Protein AF-A0A6V7IIK5-F1 (afdb_monomer)

Secondary structure (DSSP, 8-state):
--EEEEEE--EEEE-SSS-EEEE--EEEEESSSEEEE----GGGHHHHH-

Structure (mmCIF, N/CA/C/O backbone):
data_AF-A0A6V7IIK5-F1
#
_entry.id   AF-A0A6V7IIK5-F1
#
loop_
_atom_site.group_PDB
_atom_site.id
_atom_site.type_symbol
_atom_site.label_atom_id
_atom_site.label_alt_id
_atom_site.label_comp_id
_atom_site.label_asym_id
_atom_site.label_entity_id
_atom_site.label_seq_id
_atom_site.pdbx_PDB_ins_code
_atom_site.Cartn_x
_atom_site.Cartn_y
_atom_site.Cartn_z
_atom_site.occupancy
_atom_site.B_iso_or_equiv
_atom_site.auth_seq_id
_atom_site.auth_comp_id
_atom_site.auth_asym_id
_atom_site.auth_atom_id
_atom_site.pdbx_PDB_model_num
ATOM 1 N N . MET A 1 1 ? -16.861 -8.112 16.934 1.00 83.19 1 MET A N 1
ATOM 2 C CA . MET A 1 1 ? -16.711 -8.587 15.545 1.00 83.19 1 MET A CA 1
ATOM 3 C C . MET A 1 1 ? -15.643 -7.731 14.895 1.00 83.19 1 MET A C 1
ATOM 5 O O . MET A 1 1 ? -15.560 -6.558 15.246 1.00 83.19 1 MET A O 1
ATOM 9 N N . TRP A 1 2 ? -14.785 -8.330 14.078 1.00 94.31 2 TRP A N 1
ATOM 10 C CA . TRP A 1 2 ? -13.743 -7.612 13.351 1.00 94.31 2 TRP A CA 1
ATOM 11 C C . TRP A 1 2 ? -14.102 -7.645 11.868 1.00 94.31 2 TRP A C 1
ATOM 13 O O . TRP A 1 2 ? -14.329 -8.736 11.351 1.00 94.31 2 TRP A O 1
ATOM 23 N N . ASP A 1 3 ? -14.134 -6.485 11.214 1.00 97.88 3 ASP A N 1
ATOM 24 C CA . ASP A 1 3 ? -14.339 -6.385 9.766 1.00 97.88 3 ASP A CA 1
ATOM 25 C C . ASP A 1 3 ? -13.025 -6.006 9.093 1.00 97.88 3 ASP A C 1
ATOM 27 O O . ASP A 1 3 ? -12.357 -5.054 9.505 1.00 97.88 3 ASP A O 1
ATOM 31 N N . VAL A 1 4 ? -12.665 -6.739 8.044 1.00 97.88 4 VAL A N 1
ATOM 32 C CA . VAL A 1 4 ? -11.455 -6.498 7.256 1.00 97.88 4 VAL A CA 1
ATOM 33 C C . VAL A 1 4 ? -11.870 -5.920 5.913 1.00 97.88 4 VAL A C 1
ATOM 35 O O . VAL A 1 4 ? -12.632 -6.540 5.177 1.00 97.88 4 VAL A O 1
ATOM 38 N N . ILE A 1 5 ? -11.382 -4.720 5.606 1.00 97.88 5 ILE A N 1
ATOM 39 C CA . ILE A 1 5 ? -11.725 -3.988 4.388 1.00 97.88 5 ILE A CA 1
ATOM 40 C C . ILE A 1 5 ? -10.436 -3.643 3.662 1.00 97.88 5 ILE A C 1
ATOM 42 O O . ILE A 1 5 ? -9.585 -2.936 4.201 1.00 97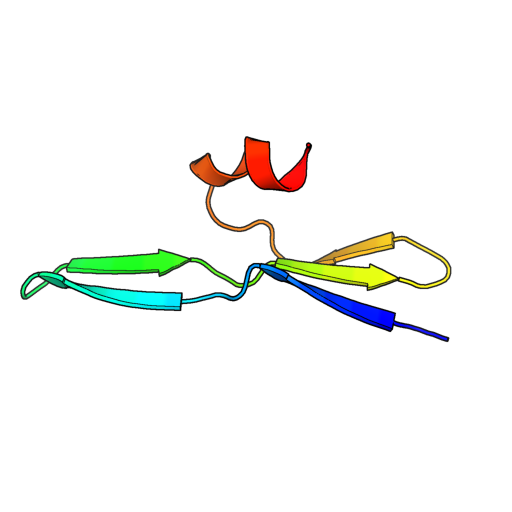.88 5 ILE A O 1
ATOM 46 N N . ILE A 1 6 ? -10.310 -4.106 2.425 1.00 97.88 6 ILE A N 1
ATOM 47 C CA . ILE A 1 6 ? -9.228 -3.688 1.540 1.00 97.88 6 ILE A CA 1
ATOM 48 C C . ILE A 1 6 ? -9.603 -2.305 1.006 1.00 97.88 6 ILE A C 1
ATOM 50 O O . ILE A 1 6 ? -10.573 -2.169 0.265 1.00 97.88 6 ILE A O 1
ATOM 54 N N . LEU A 1 7 ? -8.881 -1.271 1.439 1.00 96.81 7 LEU A N 1
ATOM 55 C CA . LEU A 1 7 ? -9.084 0.097 0.960 1.00 96.81 7 LEU A CA 1
ATOM 56 C C . LEU A 1 7 ? -8.503 0.262 -0.444 1.00 96.81 7 LEU A C 1
ATOM 58 O O . LEU A 1 7 ? -9.142 0.845 -1.315 1.00 96.81 7 LEU A O 1
ATOM 62 N N . PHE A 1 8 ? -7.306 -0.287 -0.654 1.00 97.44 8 PHE A N 1
ATOM 63 C CA . PHE A 1 8 ? -6.606 -0.266 -1.934 1.00 97.44 8 PHE A CA 1
ATOM 64 C C . PHE A 1 8 ? -5.955 -1.626 -2.178 1.00 97.44 8 PHE A C 1
ATOM 66 O O . PHE A 1 8 ? -5.272 -2.147 -1.293 1.00 97.44 8 PHE A O 1
ATOM 73 N N . GLU A 1 9 ? -6.168 -2.204 -3.360 1.00 97.75 9 GLU A N 1
ATOM 74 C CA . GLU A 1 9 ? -5.506 -3.446 -3.764 1.00 97.75 9 GLU A CA 1
ATOM 75 C C . GLU A 1 9 ? -4.079 -3.165 -4.238 1.00 97.75 9 GLU A C 1
ATOM 77 O O . GLU A 1 9 ? -3.830 -2.271 -5.051 1.00 97.75 9 GLU A O 1
ATOM 82 N N . GLY A 1 10 ? -3.133 -3.945 -3.722 1.00 97.56 10 GLY A N 1
ATOM 83 C CA . GLY A 1 10 ? -1.754 -3.926 -4.172 1.00 97.56 10 GLY A CA 1
ATOM 84 C C . GLY A 1 10 ? -1.617 -4.489 -5.581 1.00 97.56 10 GLY A C 1
ATOM 85 O O . GLY A 1 10 ? -2.411 -5.309 -6.041 1.00 97.56 10 GLY A O 1
ATOM 86 N N . TYR A 1 11 ? -0.566 -4.063 -6.268 1.00 97.38 11 TYR A N 1
ATOM 87 C CA . TYR A 1 11 ? -0.253 -4.530 -7.609 1.00 97.38 11 TYR A CA 1
ATOM 88 C C . TYR A 1 11 ? 1.252 -4.553 -7.838 1.00 97.38 11 TYR A C 1
ATOM 90 O O . TYR A 1 11 ? 2.019 -3.839 -7.194 1.00 97.38 11 TYR A O 1
ATOM 98 N N . ALA A 1 12 ? 1.666 -5.339 -8.825 1.00 97.50 12 ALA A N 1
ATOM 99 C CA . ALA A 1 12 ? 2.998 -5.280 -9.400 1.00 97.50 12 ALA A CA 1
ATOM 100 C C . ALA A 1 12 ? 2.875 -5.527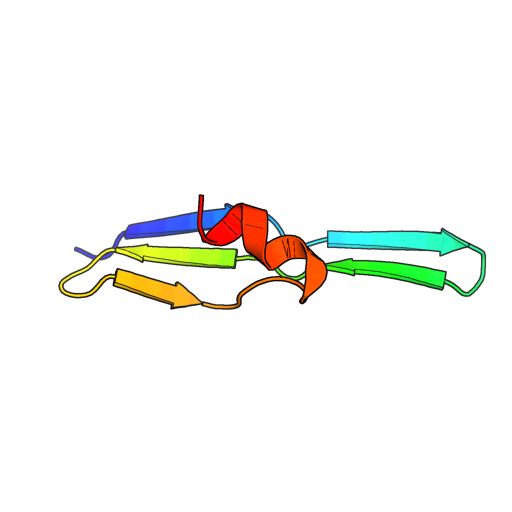 -10.903 1.00 97.50 12 ALA A C 1
ATOM 102 O O . ALA A 1 12 ? 2.474 -6.607 -11.334 1.00 97.50 12 ALA A O 1
ATOM 103 N N . LYS A 1 13 ? 3.199 -4.518 -11.710 1.00 97.19 13 LYS A N 1
ATOM 104 C CA . LYS A 1 13 ? 3.143 -4.595 -13.170 1.00 97.19 13 LYS A CA 1
ATOM 105 C C . LYS A 1 13 ? 4.490 -4.230 -13.772 1.00 97.19 13 LYS A C 1
ATOM 107 O O . LYS A 1 13 ? 5.170 -3.305 -13.332 1.00 97.19 13 LYS A O 1
ATOM 112 N N . LYS A 1 14 ? 4.868 -4.959 -14.814 1.00 98.06 14 LYS A N 1
ATOM 113 C CA . LYS A 1 14 ? 6.059 -4.654 -15.598 1.00 98.06 14 LYS A CA 1
ATOM 114 C C . LYS A 1 14 ? 5.735 -3.520 -16.565 1.00 98.06 14 LYS A C 1
ATOM 116 O O . LYS A 1 14 ? 4.824 -3.665 -17.374 1.00 98.06 14 LYS A O 1
ATOM 121 N N . ILE A 1 15 ? 6.465 -2.410 -16.479 1.00 97.69 15 ILE A N 1
ATOM 122 C CA . ILE A 1 15 ? 6.272 -1.246 -17.366 1.00 97.69 15 ILE A CA 1
ATOM 123 C C . ILE A 1 15 ? 7.408 -1.077 -18.381 1.00 97.69 15 ILE A C 1
ATOM 125 O O . ILE A 1 15 ? 7.247 -0.375 -19.372 1.00 97.69 15 ILE A O 1
ATOM 129 N N . ALA A 1 16 ? 8.541 -1.753 -18.172 1.00 97.81 16 ALA A N 1
ATOM 130 C CA . ALA A 1 16 ? 9.627 -1.859 -19.144 1.00 97.81 16 ALA A CA 1
ATOM 131 C C . ALA A 1 16 ? 10.415 -3.159 -18.929 1.00 97.81 16 ALA A C 1
ATOM 133 O O . ALA A 1 16 ? 10.176 -3.887 -17.967 1.00 97.81 16 ALA A O 1
ATOM 134 N N . ALA A 1 17 ? 11.389 -3.451 -19.798 1.00 97.19 17 ALA A N 1
ATOM 135 C CA . ALA A 1 17 ? 12.195 -4.676 -19.736 1.00 97.19 17 ALA A CA 1
ATOM 136 C C . ALA A 1 17 ? 12.784 -4.958 -18.338 1.00 97.19 17 ALA A C 1
ATOM 138 O O . ALA A 1 17 ? 12.807 -6.117 -17.916 1.00 97.19 17 ALA A O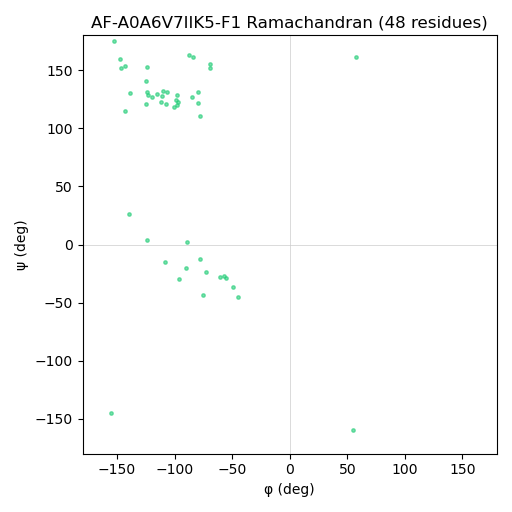 1
ATOM 139 N N . THR A 1 18 ? 13.177 -3.903 -17.621 1.00 97.56 18 THR A N 1
ATOM 140 C CA . THR A 1 18 ? 13.826 -3.954 -16.302 1.00 97.56 18 THR A CA 1
ATOM 141 C C . THR A 1 18 ? 13.097 -3.154 -15.217 1.00 97.56 18 THR A C 1
ATOM 143 O O . THR A 1 18 ? 13.593 -3.083 -14.097 1.00 97.56 18 THR A O 1
ATOM 146 N N . ILE A 1 19 ? 11.936 -2.554 -15.516 1.00 97.94 19 ILE A N 1
ATOM 147 C CA . ILE A 1 19 ? 11.223 -1.667 -14.582 1.00 97.94 19 ILE A CA 1
ATOM 148 C C . ILE A 1 19 ? 9.878 -2.275 -14.193 1.00 97.94 19 ILE A C 1
ATOM 150 O O . ILE A 1 19 ? 9.062 -2.632 -15.051 1.00 97.94 19 ILE A O 1
ATOM 154 N N . MET A 1 20 ? 9.649 -2.326 -12.883 1.00 97.81 20 MET A N 1
ATOM 155 C CA . MET A 1 20 ? 8.383 -2.693 -12.264 1.00 97.81 20 MET A CA 1
ATOM 156 C C . MET A 1 20 ? 7.761 -1.456 -11.623 1.00 97.81 20 MET A C 1
ATOM 158 O O . MET A 1 20 ? 8.429 -0.742 -10.880 1.00 97.81 20 MET A O 1
ATOM 162 N N . GLU A 1 21 ? 6.480 -1.233 -11.882 1.00 96.88 21 GLU A N 1
ATOM 163 C CA . GLU A 1 21 ? 5.659 -0.347 -11.066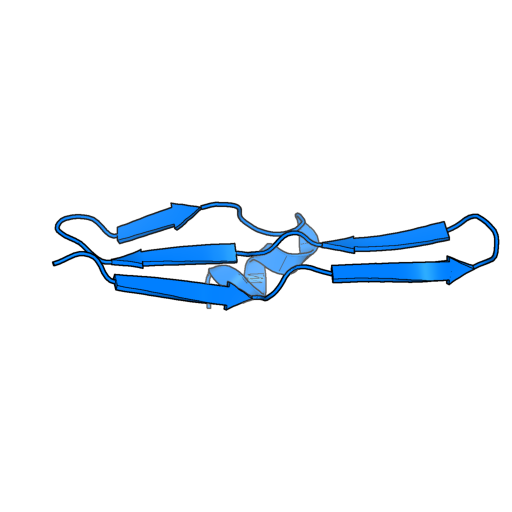 1.00 96.88 21 GLU A CA 1
ATOM 164 C C . GLU A 1 21 ? 4.868 -1.218 -10.093 1.00 96.88 21 GLU A C 1
ATOM 166 O O . GLU A 1 21 ? 4.175 -2.149 -10.512 1.00 96.88 21 GLU A O 1
ATOM 171 N N . ALA A 1 22 ? 4.988 -0.941 -8.800 1.00 96.94 22 ALA A N 1
ATOM 172 C CA . ALA A 1 22 ? 4.334 -1.722 -7.766 1.00 96.94 22 ALA A CA 1
ATOM 173 C C . ALA A 1 22 ? 3.850 -0.834 -6.622 1.00 96.94 22 ALA A C 1
ATOM 175 O O . ALA A 1 22 ? 4.417 0.229 -6.360 1.00 96.94 22 ALA A O 1
ATOM 176 N N . ASN A 1 23 ? 2.818 -1.310 -5.937 1.00 97.56 23 ASN A N 1
ATOM 177 C CA . ASN A 1 23 ? 2.312 -0.731 -4.704 1.00 97.56 23 ASN A CA 1
ATOM 178 C C . ASN A 1 23 ? 1.772 -1.841 -3.796 1.00 97.56 23 ASN A C 1
ATOM 180 O O . ASN A 1 23 ? 1.333 -2.882 -4.292 1.00 97.56 23 ASN A O 1
ATOM 184 N N . CYS A 1 24 ? 1.801 -1.636 -2.481 1.00 97.50 24 CYS A N 1
ATOM 185 C CA . CYS A 1 24 ? 1.205 -2.584 -1.542 1.00 97.50 24 CYS A CA 1
ATOM 186 C C . CYS A 1 24 ? -0.300 -2.335 -1.377 1.00 97.50 24 CYS A C 1
ATOM 188 O O . CYS A 1 24 ? -0.821 -1.270 -1.719 1.00 97.50 24 CYS A O 1
ATOM 190 N N . SER A 1 25 ? -1.005 -3.343 -0.862 1.00 98.00 25 SER A N 1
ATOM 191 C CA . SER A 1 25 ? -2.391 -3.168 -0.433 1.00 98.00 25 SER A CA 1
ATOM 192 C C . SER A 1 25 ? -2.445 -2.288 0.814 1.00 98.00 25 SER A C 1
ATOM 194 O O . SER A 1 25 ? -1.531 -2.310 1.629 1.00 98.00 25 SER A O 1
ATOM 196 N N . CYS A 1 26 ? -3.546 -1.571 1.002 1.00 98.06 26 CYS A N 1
ATOM 197 C CA . CYS A 1 26 ? -3.846 -0.858 2.242 1.00 98.06 26 CYS A CA 1
ATOM 198 C C . CYS A 1 26 ? -5.147 -1.411 2.814 1.00 98.06 26 CYS A C 1
ATOM 200 O O . CYS A 1 26 ? -6.158 -1.483 2.108 1.00 98.06 26 CYS A O 1
ATOM 202 N N . VAL A 1 27 ? -5.126 -1.829 4.078 1.00 98.31 27 VAL A N 1
ATOM 203 C CA . VAL A 1 27 ? -6.252 -2.524 4.712 1.00 98.31 27 VAL A CA 1
ATOM 204 C C . VAL A 1 27 ? -6.682 -1.788 5.973 1.00 98.31 27 VAL A C 1
ATOM 206 O O . VAL A 1 27 ? -5.871 -1.485 6.847 1.00 98.31 27 VAL A O 1
ATOM 209 N N . LEU A 1 28 ? -7.987 -1.554 6.093 1.00 97.50 28 LEU A N 1
ATOM 210 C CA . LEU A 1 28 ? -8.625 -1.095 7.318 1.00 97.50 28 LEU A CA 1
ATOM 211 C C . LEU A 1 28 ? -9.236 -2.287 8.044 1.00 97.50 28 LEU A C 1
ATOM 213 O O . LEU A 1 28 ? -10.153 -2.938 7.543 1.00 97.50 28 LEU A O 1
ATOM 217 N N . ILE A 1 29 ? -8.783 -2.513 9.270 1.00 98.06 29 ILE A N 1
ATOM 218 C CA . ILE A 1 29 ? -9.417 -3.450 10.189 1.00 98.06 29 ILE A CA 1
ATOM 219 C C . ILE A 1 29 ? -10.276 -2.640 11.164 1.00 98.06 29 ILE A C 1
ATOM 221 O O . ILE A 1 29 ? -9.777 -1.789 11.910 1.00 98.06 29 ILE A O 1
ATOM 225 N N . LYS A 1 30 ? -11.587 -2.896 11.155 1.00 97.50 30 LYS A N 1
ATOM 226 C CA . LYS A 1 30 ? -12.553 -2.302 12.085 1.00 97.50 30 LYS A CA 1
ATOM 227 C C . LYS A 1 30 ? -12.810 -3.268 13.235 1.00 97.50 30 LYS A C 1
ATOM 229 O O . LYS A 1 30 ? -13.247 -4.392 13.026 1.00 97.50 30 LYS A O 1
ATOM 234 N N . GLY A 1 31 ? -12.574 -2.807 14.455 1.00 95.81 31 GLY A N 1
ATOM 235 C CA 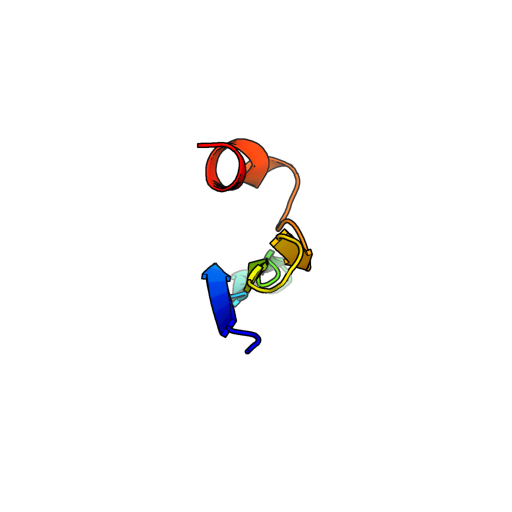. GLY A 1 31 ? -12.967 -3.478 15.691 1.00 95.81 31 GLY A CA 1
ATOM 236 C C . GLY A 1 31 ? -13.093 -2.448 16.816 1.00 95.81 31 GLY A C 1
ATOM 237 O O . GLY A 1 31 ? -13.452 -1.303 16.540 1.00 95.81 31 GLY A O 1
ATOM 238 N N . PRO A 1 32 ? -12.751 -2.790 18.073 1.00 96.44 32 PRO A N 1
ATOM 239 C CA . PRO A 1 32 ? -12.721 -1.824 19.178 1.00 96.44 32 PRO A CA 1
ATOM 240 C C . PRO A 1 32 ? -11.794 -0.623 18.925 1.00 96.44 32 PRO A C 1
ATOM 242 O O . PRO A 1 32 ? -12.009 0.460 19.461 1.00 96.44 32 PRO A O 1
ATOM 245 N N . LYS A 1 33 ? -10.760 -0.817 18.097 1.00 96.12 33 LYS A N 1
ATOM 246 C CA . LYS A 1 33 ? -9.910 0.239 17.540 1.00 96.12 33 LYS A CA 1
ATOM 247 C C . LYS A 1 33 ? -9.928 0.138 16.016 1.00 96.12 33 LYS A C 1
ATOM 249 O O . LYS A 1 33 ? -10.115 -0.948 15.468 1.00 96.12 33 LYS A O 1
ATOM 254 N N . LYS A 1 34 ? -9.712 1.269 15.344 1.00 96.12 34 LYS A N 1
ATOM 255 C CA . LYS A 1 34 ? -9.438 1.308 13.903 1.00 96.12 34 LYS A CA 1
ATOM 256 C C . LYS A 1 34 ? -7.947 1.075 13.700 1.00 96.12 34 LYS A C 1
ATOM 258 O O . LYS A 1 34 ? -7.143 1.758 14.330 1.00 96.12 34 LYS A O 1
ATOM 263 N N . ILE A 1 35 ? -7.599 0.110 12.858 1.00 97.44 35 ILE A N 1
ATOM 264 C CA . ILE A 1 35 ? -6.211 -0.248 12.562 1.00 97.44 35 ILE A CA 1
ATOM 265 C C . ILE A 1 35 ? -6.013 -0.131 11.055 1.00 97.44 35 ILE A C 1
ATOM 267 O O . ILE A 1 35 ? -6.793 -0.698 10.291 1.00 97.44 35 ILE A O 1
ATOM 271 N N . ILE A 1 36 ? -4.976 0.597 10.6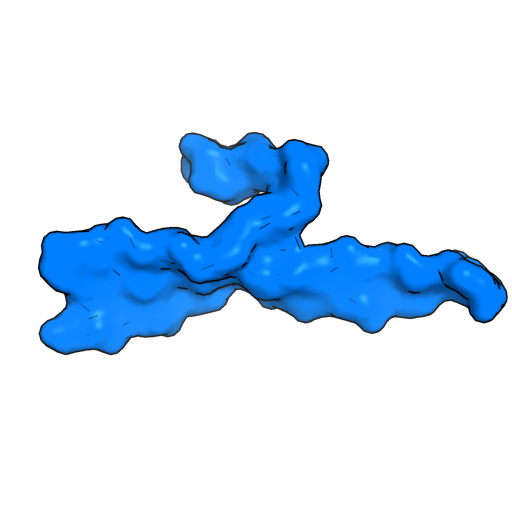52 1.00 97.00 36 ILE A N 1
ATOM 272 C CA . ILE A 1 36 ? -4.478 0.610 9.277 1.00 97.00 36 ILE A CA 1
ATOM 273 C C . ILE A 1 36 ? -3.287 -0.344 9.214 1.00 97.00 36 ILE A C 1
ATOM 275 O O . ILE A 1 36 ? -2.387 -0.260 10.052 1.00 97.00 36 ILE A O 1
ATOM 279 N N . VAL A 1 37 ? -3.314 -1.261 8.252 1.00 98.00 37 VAL A N 1
ATOM 280 C CA . VAL A 1 37 ? -2.195 -2.145 7.916 1.00 98.00 37 VAL A CA 1
ATOM 281 C C . VAL A 1 37 ? -1.686 -1.733 6.541 1.00 98.00 37 VAL A C 1
ATOM 283 O O . VAL A 1 37 ? -2.463 -1.733 5.583 1.00 98.00 37 VAL A O 1
ATOM 286 N N . ASP A 1 38 ? -0.396 -1.392 6.490 1.00 97.81 38 ASP A N 1
ATOM 287 C CA . ASP A 1 38 ? 0.298 -0.742 5.372 1.00 97.81 38 ASP A CA 1
ATOM 288 C C . ASP A 1 38 ? -0.305 0.607 4.944 1.00 97.81 38 ASP A C 1
ATOM 290 O O . ASP A 1 38 ? -1.425 0.970 5.296 1.00 97.81 38 ASP A O 1
ATOM 294 N N . THR A 1 39 ? 0.477 1.413 4.219 1.00 96.56 39 THR A N 1
ATOM 295 C CA . THR A 1 39 ? 0.082 2.785 3.852 1.00 96.56 39 THR A CA 1
ATOM 296 C C . THR A 1 39 ? 0.462 3.158 2.422 1.00 96.56 39 THR A C 1
ATOM 298 O O . THR A 1 39 ? 0.660 4.337 2.137 1.00 96.56 39 THR A O 1
ATOM 301 N N . MET A 1 40 ? 0.571 2.172 1.525 1.00 95.50 40 MET A N 1
ATOM 302 C CA . MET A 1 40 ? 1.026 2.385 0.143 1.00 95.50 40 MET A CA 1
ATOM 303 C C . MET A 1 40 ? 2.401 3.089 0.101 1.00 95.50 40 MET A C 1
ATOM 305 O O . MET A 1 40 ? 3.166 3.049 1.070 1.00 95.50 40 MET A O 1
ATOM 309 N N . THR A 1 41 ? 2.759 3.709 -1.022 1.00 94.38 41 THR A N 1
ATOM 310 C CA . THR A 1 41 ? 3.998 4.483 -1.172 1.00 94.38 41 THR A CA 1
ATOM 311 C C . THR A 1 41 ? 3.830 5.947 -0.753 1.00 94.38 41 THR A C 1
ATOM 313 O O . THR A 1 41 ? 2.725 6.475 -0.672 1.00 94.38 41 THR A O 1
ATOM 316 N N . ALA A 1 42 ? 4.943 6.649 -0.509 1.00 94.56 42 ALA A N 1
ATOM 317 C CA . ALA A 1 42 ? 4.937 8.006 0.055 1.00 94.56 42 ALA A CA 1
ATOM 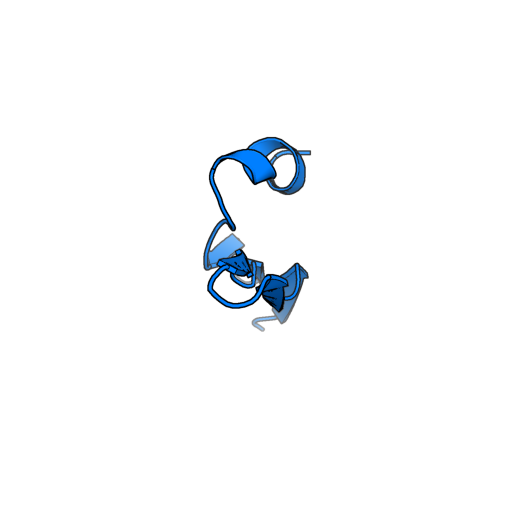318 C C . ALA A 1 42 ? 4.097 9.038 -0.734 1.00 94.56 42 ALA A C 1
ATOM 320 O O . ALA A 1 42 ? 3.572 9.982 -0.148 1.00 94.56 42 ALA A O 1
ATOM 321 N N . TRP A 1 43 ? 3.945 8.864 -2.050 1.00 93.62 43 TRP A N 1
ATOM 322 C CA . TRP A 1 43 ? 3.133 9.741 -2.904 1.00 93.62 43 TRP A CA 1
ATOM 323 C C . TRP A 1 43 ? 1.620 9.489 -2.8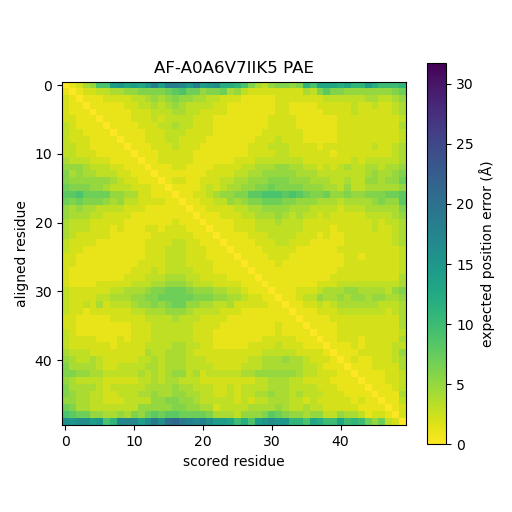07 1.00 93.62 43 TRP A C 1
ATOM 325 O O . TRP A 1 43 ? 0.841 10.318 -3.271 1.00 93.62 43 TRP A O 1
ATOM 335 N N . ASP A 1 44 ? 1.182 8.389 -2.189 1.00 94.56 44 ASP A N 1
ATOM 336 C CA . ASP A 1 44 ? -0.236 8.053 -2.016 1.00 94.56 44 ASP A CA 1
ATOM 337 C C . ASP A 1 44 ? -0.847 8.630 -0.729 1.00 94.56 44 ASP A C 1
ATOM 339 O O . ASP A 1 44 ? -2.037 8.442 -0.484 1.00 94.56 44 ASP A O 1
ATOM 343 N N . GLY A 1 45 ? -0.085 9.391 0.066 1.00 93.75 45 GLY A N 1
ATOM 344 C CA . GLY A 1 45 ? -0.569 10.039 1.294 1.00 93.75 45 GLY A CA 1
ATOM 345 C C . GLY A 1 45 ? -1.935 10.740 1.156 1.00 93.75 45 GLY A C 1
ATOM 346 O O . GLY A 1 45 ? -2.812 10.497 1.988 1.00 93.75 45 GLY A O 1
ATOM 347 N N . PRO A 1 46 ? -2.190 11.528 0.090 1.00 94.62 46 PRO A N 1
ATOM 348 C CA . PRO A 1 46 ? -3.493 12.158 -0.123 1.00 94.62 46 PRO A CA 1
ATOM 349 C C . PRO A 1 46 ? -4.667 11.178 -0.262 1.00 94.62 46 PRO A C 1
ATOM 351 O O . PRO A 1 46 ? -5.782 11.532 0.098 1.00 94.62 46 PRO A O 1
ATOM 354 N N . LYS A 1 47 ? -4.443 9.949 -0.748 1.00 90.19 47 LYS A N 1
ATOM 355 C CA . LYS A 1 47 ? -5.502 8.932 -0.895 1.00 90.19 47 LYS A CA 1
ATOM 356 C C . LYS A 1 47 ? -5.950 8.343 0.442 1.00 90.19 47 LYS A C 1
ATOM 358 O O . LYS A 1 47 ? -7.048 7.808 0.523 1.00 90.19 47 LYS A O 1
ATOM 363 N N . ILE A 1 48 ? -5.090 8.397 1.460 1.00 88.38 48 ILE A N 1
ATOM 364 C CA . ILE A 1 48 ? -5.323 7.772 2.770 1.00 88.38 48 ILE A CA 1
ATOM 365 C C . ILE A 1 48 ? -5.898 8.780 3.776 1.00 88.38 48 ILE A C 1
ATOM 367 O O . ILE A 1 48 ? -6.623 8.389 4.686 1.00 88.38 48 ILE A O 1
ATOM 371 N N . ILE A 1 49 ? -5.564 10.066 3.627 1.00 86.88 49 ILE A N 1
ATOM 372 C CA . ILE A 1 49 ? -5.938 11.137 4.569 1.00 86.88 49 ILE A CA 1
ATOM 373 C C . ILE A 1 49 ? -7.284 11.800 4.207 1.00 86.88 49 ILE A C 1
ATOM 375 O O . ILE A 1 49 ? -7.883 12.440 5.072 1.00 86.88 49 I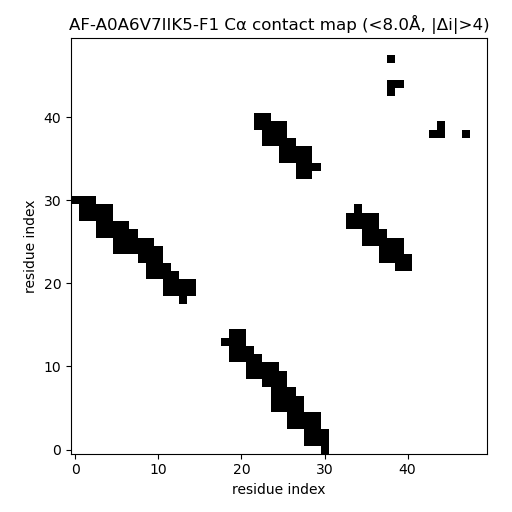LE A O 1
ATOM 379 N N . ALA A 1 50 ? -7.736 11.672 2.953 1.00 63.81 50 ALA A N 1
ATOM 380 C CA . ALA A 1 50 ? -8.964 12.294 2.444 1.00 63.81 50 ALA A CA 1
ATOM 381 C C . ALA A 1 50 ? -10.259 11.683 3.008 1.00 63.81 50 ALA A C 1
ATOM 383 O O . ALA A 1 50 ? -10.320 10.445 3.187 1.00 63.81 50 ALA A O 1
#

Nearest PDB structures (foldseek):
  1ztc-assembly1_C  TM=6.911E-01  e=3.862E-01  Thermotoga maritima
  3mce-assembly1_A  TM=3.976E-01  e=6.658E+00  Homo sapiens
  6gym-assembly1_V  TM=2.960E-01  e=8.625E+00  Saccharomyces cerevisiae S288C

pLDDT: mean 95.45, std 5.43, range [63.81, 98.31]

Organism: NCBI:txid1563983

Radius of gyration: 13.53 Å; Cα contacts (8 Å, |Δi|>4): 80; chains: 1; bounding box: 30×21×39 Å

Foldseek 3Di:
DKDKDFLADWDWDDPDPPDIDTWHIWIWIDDPDTDIDDDIDPVCVVVVPD

Sequence (50 aa):
MWDVIILFEGYAKKIAATIMEANCSCVLIKGPKKIIVDTMTAWDGPKIIA

Mean predicted aligned error: 2.94 Å

Solvent-accessible surface area (backbone atoms only — not comparable to full-atom values): 3171 Å² total; per-residue (Å²): 122,76,47,81,41,76,76,39,83,47,49,77,46,77,79,49,100,89,42,72,52,69,45,55,44,22,32,41,38,44,48,103,54,81,42,75,46,66,71,54,51,88,87,45,50,70,76,74,74,107